Protein AF-A0A1V2M0N7-F1 (afdb_monomer)

Foldseek 3Di:
DCLQVVLVVLLCPLVVPQLVVQVVPDDLVCSQQVSQQVQLVVVPDDPVSSVVSSVLSSVLSVCCVVVVDSVVSSVVSSVVSVVVVVVVVVD

Radius of gyration: 12.95 Å; Cα contacts (8 Å, |Δi|>4): 93; chains: 1; bounding box: 36×26×34 Å

Nearest PDB structures (foldseek):
  3lcn-assembly2_B  TM=4.765E-01  e=5.199E+00  Saccharomyces cerevisiae
  5wue-assembly1_A  TM=4.372E-01  e=6.515E+00  Sulfolobus acidocaldarius

Secondary structure (DSSP, 8-state):
-HHHHHHHHHHIIIIIIIHHHHHTTS-HHHHHHHHHHHHHHTS-S-HHHHHHHHHHHHHHHHHHHHH--HHHHHHHHHHHHHHHHHHHHH-

Sequence (91 aa):
MSAIIGPIVEELFFRGLIYKSFEQKFSPTVTIISSALLFGIMHISPFSTVFVGCISGIIKGYMLYKSKSIYVTIWMHIIGNGILMSISILS

Structure (mmCIF, N/CA/C/O backbone):
data_AF-A0A1V2M0N7-F1
#
_entry.id   AF-A0A1V2M0N7-F1
#
loop_
_atom_site.group_PDB
_atom_site.id
_atom_site.type_symbol
_atom_site.label_atom_id
_atom_site.label_alt_id
_atom_site.label_comp_id
_atom_site.label_asym_id
_atom_site.label_entity_id
_atom_site.label_seq_id
_atom_site.pdbx_PDB_ins_code
_atom_site.Cartn_x
_atom_site.Cartn_y
_atom_site.Cartn_z
_atom_site.occupancy
_atom_site.B_iso_or_equiv
_atom_site.auth_seq_id
_atom_site.auth_comp_id
_atom_site.auth_asym_id
_atom_site.auth_atom_id
_atom_site.pdbx_PDB_model_num
ATOM 1 N N . MET A 1 1 ? 2.735 0.751 -20.104 1.00 48.81 1 MET A N 1
ATOM 2 C CA . MET A 1 1 ? 1.461 0.531 -19.374 1.00 48.81 1 MET A CA 1
ATOM 3 C C . MET A 1 1 ? 1.659 0.052 -17.937 1.00 48.81 1 MET A C 1
ATOM 5 O O . MET A 1 1 ? 0.979 0.570 -17.057 1.00 48.81 1 MET A O 1
ATOM 9 N N . SER A 1 2 ? 2.565 -0.904 -17.686 1.00 66.38 2 SER A N 1
ATOM 10 C CA . SER A 1 2 ? 2.756 -1.549 -16.374 1.00 66.38 2 SER A CA 1
ATOM 11 C C . SER A 1 2 ? 3.151 -0.596 -15.240 1.00 66.38 2 SER A C 1
ATOM 13 O O . SER A 1 2 ? 2.621 -0.740 -14.150 1.00 66.38 2 SER A O 1
ATOM 15 N N . ALA A 1 3 ? 3.993 0.415 -15.486 1.00 76.88 3 ALA A N 1
ATOM 16 C CA . ALA A 1 3 ? 4.479 1.329 -14.440 1.00 76.88 3 ALA A CA 1
ATOM 17 C C . ALA A 1 3 ? 3.449 2.362 -13.933 1.00 76.88 3 ALA A C 1
ATOM 19 O O . ALA A 1 3 ? 3.709 3.040 -12.945 1.00 76.88 3 ALA A O 1
ATOM 20 N N . ILE A 1 4 ? 2.293 2.493 -14.596 1.00 86.81 4 ILE A N 1
ATOM 21 C CA . ILE A 1 4 ? 1.223 3.423 -14.194 1.00 86.81 4 ILE A CA 1
ATOM 22 C C . ILE A 1 4 ? -0.047 2.644 -13.860 1.00 86.81 4 ILE A C 1
ATOM 24 O O . ILE A 1 4 ? -0.542 2.716 -12.740 1.00 86.81 4 ILE A O 1
ATOM 28 N N . ILE A 1 5 ? -0.557 1.858 -14.814 1.00 93.00 5 ILE A N 1
ATOM 29 C CA . ILE A 1 5 ? -1.828 1.140 -14.643 1.00 93.00 5 ILE A CA 1
ATOM 30 C C . ILE A 1 5 ? -1.694 0.033 -13.594 1.00 93.00 5 ILE A C 1
ATOM 32 O O . ILE A 1 5 ? -2.596 -0.119 -12.776 1.00 93.00 5 ILE A O 1
ATOM 36 N N . GLY A 1 6 ? -0.568 -0.691 -13.575 1.00 93.25 6 GLY A N 1
ATOM 37 C CA . GLY A 1 6 ? -0.299 -1.733 -12.576 1.00 93.25 6 GLY A CA 1
ATOM 38 C C . GLY A 1 6 ? -0.408 -1.192 -11.146 1.00 93.25 6 GLY A C 1
ATOM 39 O O . GLY A 1 6 ? -1.307 -1.613 -10.419 1.00 93.25 6 GLY A O 1
ATOM 40 N N . PRO A 1 7 ? 0.389 -0.170 -10.776 1.00 94.81 7 PRO A N 1
ATOM 41 C CA . PRO A 1 7 ? 0.294 0.492 -9.480 1.00 94.81 7 PRO A CA 1
ATOM 42 C C . PRO A 1 7 ? -1.104 0.974 -9.099 1.00 94.81 7 PRO A C 1
ATOM 44 O O . PRO A 1 7 ? -1.489 0.834 -7.941 1.00 94.81 7 PRO A O 1
ATOM 47 N N . ILE A 1 8 ? -1.874 1.520 -10.047 1.00 97.31 8 ILE A N 1
ATOM 48 C CA . ILE A 1 8 ? -3.250 1.963 -9.785 1.00 97.31 8 ILE A CA 1
ATOM 49 C C . ILE A 1 8 ? -4.130 0.771 -9.407 1.00 97.31 8 ILE A C 1
ATOM 51 O O . ILE A 1 8 ? -4.797 0.811 -8.376 1.00 97.31 8 ILE A O 1
ATOM 55 N N . VAL A 1 9 ? -4.126 -0.292 -10.217 1.00 97.00 9 VAL A N 1
ATOM 56 C CA . VAL A 1 9 ? -4.944 -1.492 -9.973 1.00 97.00 9 VAL A CA 1
ATOM 57 C C . VAL A 1 9 ? -4.559 -2.148 -8.651 1.00 97.00 9 VAL A C 1
ATOM 59 O O . VAL A 1 9 ? -5.429 -2.492 -7.852 1.00 97.00 9 VAL A O 1
ATOM 62 N N . GLU A 1 10 ? -3.261 -2.266 -8.385 1.00 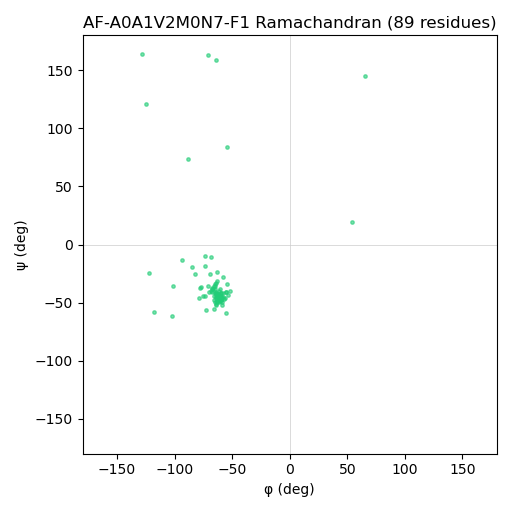96.88 10 GLU A N 1
ATOM 63 C CA . GLU A 1 10 ? -2.759 -2.821 -7.135 1.00 96.88 10 GLU A CA 1
ATOM 64 C C . GLU A 1 10 ? -3.207 -1.993 -5.924 1.00 96.88 10 GLU A C 1
ATOM 66 O O . GLU A 1 10 ? -3.720 -2.544 -4.952 1.00 96.88 10 GLU A O 1
ATOM 71 N N . GLU A 1 11 ? -3.086 -0.666 -5.960 1.00 98.00 11 GLU A N 1
ATOM 72 C CA . GLU A 1 11 ? -3.536 0.164 -4.840 1.00 98.00 11 GLU A CA 1
ATOM 73 C C . GLU A 1 11 ? -5.060 0.138 -4.668 1.00 98.00 11 GLU A C 1
ATOM 75 O O . GLU A 1 11 ? -5.541 0.035 -3.539 1.00 98.00 11 GLU A O 1
ATOM 80 N N . LEU A 1 12 ? -5.842 0.133 -5.749 1.00 98.38 12 LEU A N 1
ATOM 81 C CA . LEU A 1 12 ? -7.295 -0.031 -5.656 1.00 98.38 12 LEU A CA 1
ATOM 82 C C . LEU A 1 12 ? -7.673 -1.361 -4.989 1.00 98.38 12 LEU A C 1
ATOM 84 O O . LEU A 1 12 ? -8.548 -1.388 -4.124 1.00 98.38 12 LEU A O 1
ATOM 88 N N . PHE A 1 13 ? -6.981 -2.450 -5.320 1.00 98.31 13 PHE A N 1
ATOM 89 C CA . PHE A 1 13 ? -7.252 -3.757 -4.730 1.00 98.31 13 PHE A CA 1
ATOM 90 C C . PHE A 1 13 ? -6.773 -3.852 -3.273 1.00 98.31 13 PHE A C 1
ATOM 92 O O . PHE A 1 13 ? -7.556 -4.115 -2.359 1.00 98.31 13 PHE A O 1
ATOM 99 N N . PHE A 1 14 ? -5.494 -3.589 -3.012 1.00 98.31 14 PHE A N 1
ATOM 100 C CA . PHE A 1 14 ? -4.920 -3.794 -1.683 1.00 98.31 14 PHE A CA 1
ATOM 101 C C . PHE A 1 14 ? -5.305 -2.694 -0.691 1.00 98.31 14 PHE A C 1
ATOM 103 O O . PHE A 1 14 ? -5.500 -2.984 0.487 1.00 98.31 14 PHE A O 1
ATOM 110 N N . ARG A 1 15 ? -5.410 -1.432 -1.128 1.00 98.19 15 ARG A N 1
ATOM 111 C CA . ARG A 1 15 ? -5.670 -0.270 -0.251 1.00 98.19 15 ARG A CA 1
ATOM 112 C C . ARG A 1 15 ? -7.119 0.180 -0.316 1.00 98.19 15 ARG A C 1
ATOM 114 O O . ARG A 1 15 ? -7.672 0.563 0.711 1.00 98.19 15 ARG A O 1
ATOM 121 N N . GLY A 1 16 ? -7.745 0.085 -1.485 1.00 97.69 16 GLY A N 1
ATOM 122 C CA . GLY A 1 16 ? -9.164 0.388 -1.655 1.00 97.69 16 GLY A CA 1
ATOM 123 C C . GLY A 1 16 ? -10.081 -0.703 -1.106 1.00 97.69 16 GLY A C 1
ATOM 124 O O . GLY A 1 16 ? -11.037 -0.379 -0.409 1.00 97.69 16 GLY A O 1
ATOM 125 N N . LEU A 1 17 ? -9.781 -1.980 -1.365 1.00 98.25 17 LEU A N 1
ATOM 126 C CA . LEU A 1 17 ? -10.650 -3.096 -0.979 1.00 98.25 17 LEU A CA 1
ATOM 127 C C . LEU A 1 17 ? -10.154 -3.836 0.271 1.00 98.25 17 LEU A C 1
ATOM 129 O O . LEU A 1 17 ? -10.850 -3.843 1.288 1.00 98.25 17 LEU A O 1
ATOM 133 N N . ILE A 1 18 ? -8.955 -4.427 0.239 1.00 98.25 18 ILE A N 1
ATOM 134 C CA . ILE A 1 18 ? -8.460 -5.273 1.344 1.00 98.25 18 ILE A CA 1
ATOM 135 C C .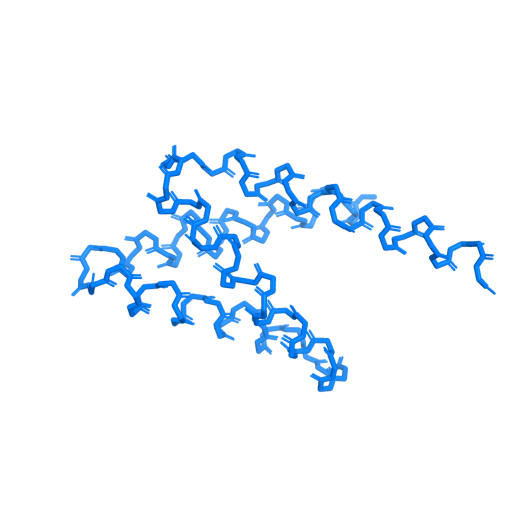 ILE A 1 18 ? -8.241 -4.451 2.619 1.00 98.25 18 ILE A C 1
ATOM 137 O O . ILE A 1 18 ? -8.834 -4.753 3.654 1.00 98.25 18 ILE A O 1
ATOM 141 N N . TYR A 1 19 ? -7.434 -3.386 2.549 1.00 98.50 19 TYR A N 1
ATOM 142 C CA . TYR A 1 19 ? -7.142 -2.529 3.701 1.00 98.50 19 TYR A CA 1
ATOM 143 C C . TYR A 1 19 ? -8.427 -1.970 4.314 1.00 98.50 19 TYR A C 1
ATOM 145 O O . TYR A 1 19 ? -8.597 -2.035 5.526 1.00 98.50 19 TYR A O 1
ATOM 153 N N . LYS A 1 20 ? -9.361 -1.456 3.500 1.00 98.06 20 LYS A N 1
ATOM 154 C CA . LYS A 1 20 ? -10.630 -0.906 4.002 1.00 98.06 20 LYS A CA 1
ATOM 155 C C . LYS A 1 20 ? -11.524 -1.958 4.644 1.00 98.06 20 LYS A C 1
ATOM 157 O O . LYS A 1 20 ? -12.154 -1.667 5.655 1.00 98.06 20 LYS A O 1
ATOM 162 N N . SER A 1 21 ? -11.530 -3.180 4.119 1.00 98.19 21 SER A N 1
ATOM 163 C CA . SER A 1 21 ? -12.251 -4.300 4.737 1.00 98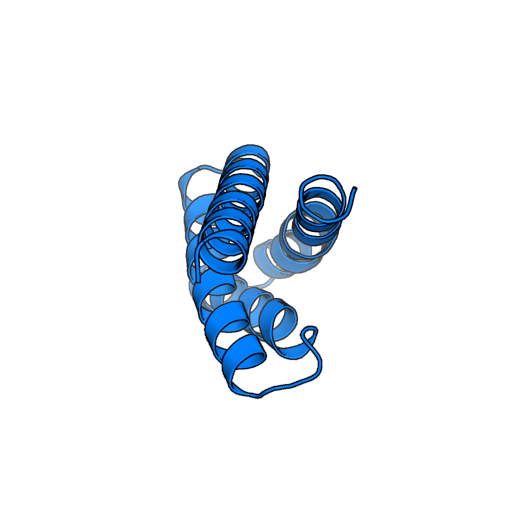.19 21 SER A CA 1
ATOM 164 C C . SER A 1 21 ? -11.669 -4.673 6.105 1.00 98.19 21 SER A C 1
ATOM 166 O O . SER A 1 21 ? -12.407 -5.038 7.018 1.00 98.19 21 SER A O 1
ATOM 168 N N . PHE A 1 22 ? -10.347 -4.576 6.262 1.00 98.38 22 PHE A N 1
ATOM 169 C CA . PHE A 1 22 ? -9.655 -4.840 7.524 1.00 98.38 22 PHE A CA 1
ATOM 170 C C . PHE A 1 22 ? -9.777 -3.679 8.518 1.00 98.38 22 PHE A C 1
ATOM 172 O O . PHE A 1 22 ? -9.993 -3.932 9.700 1.00 98.38 22 PHE A O 1
ATOM 179 N N . GLU A 1 23 ? -9.744 -2.427 8.048 1.00 98.00 23 GLU A N 1
ATOM 180 C CA . GLU A 1 23 ? -9.899 -1.214 8.871 1.00 98.00 23 GLU A CA 1
ATOM 181 C C . GLU A 1 23 ? -11.238 -1.202 9.628 1.00 98.00 23 GLU A C 1
ATOM 183 O O . GLU A 1 23 ? -11.324 -0.654 10.721 1.00 98.00 23 GLU A O 1
ATOM 188 N N . GLN A 1 24 ? -12.274 -1.854 9.087 1.00 97.75 24 GLN A N 1
ATOM 189 C CA . GLN A 1 24 ? -13.581 -1.996 9.742 1.00 97.75 24 GLN A CA 1
ATOM 190 C C . GLN A 1 24 ? -13.590 -2.992 10.912 1.00 97.75 24 GLN A C 1
ATOM 192 O O . GLN A 1 24 ? -14.530 -2.986 11.704 1.00 97.75 24 GLN A O 1
ATOM 197 N N . LYS A 1 25 ? -12.596 -3.885 11.003 1.00 97.94 25 LYS A N 1
ATOM 198 C CA . LYS A 1 25 ? -12.603 -5.037 11.924 1.00 97.94 25 LYS A CA 1
ATOM 199 C C . LYS A 1 25 ? -11.418 -5.067 12.883 1.00 97.94 25 LYS A C 1
ATOM 201 O O . LYS A 1 25 ? -11.507 -5.695 13.933 1.00 97.94 25 LYS A O 1
ATOM 206 N N . PHE A 1 26 ? -10.305 -4.435 12.522 1.00 98.19 26 PHE A N 1
ATOM 207 C CA . PHE A 1 26 ? -9.033 -4.579 13.221 1.00 98.19 26 PHE A CA 1
ATOM 208 C C . PHE A 1 26 ? -8.416 -3.230 13.589 1.00 98.19 26 PHE A C 1
ATOM 210 O O . PHE A 1 26 ? -8.763 -2.184 13.045 1.00 98.19 26 PHE A O 1
ATOM 217 N N . SER A 1 27 ? -7.443 -3.257 14.505 1.00 98.31 27 SER A N 1
ATOM 218 C CA . SER A 1 27 ? -6.670 -2.063 14.851 1.00 98.31 27 SER A CA 1
ATOM 219 C C . SER A 1 27 ? -5.849 -1.558 13.650 1.00 98.31 27 SER A C 1
ATOM 221 O O . SER A 1 27 ? -5.538 -2.338 12.737 1.00 98.31 27 SER A O 1
ATOM 223 N N . PRO A 1 28 ? -5.438 -0.274 13.638 1.00 98.00 28 PRO A N 1
ATOM 224 C CA . PRO A 1 28 ? -4.622 0.279 12.558 1.00 98.00 28 PRO A CA 1
ATOM 225 C C . PRO A 1 28 ? -3.353 -0.533 12.289 1.00 98.00 28 PRO A C 1
ATOM 227 O O . PRO A 1 28 ? -3.047 -0.842 11.141 1.00 98.00 28 PRO A O 1
ATOM 230 N N . THR A 1 29 ? -2.653 -0.953 13.344 1.00 98.38 29 THR A N 1
ATOM 231 C CA . THR A 1 29 ? -1.429 -1.755 13.232 1.00 98.38 29 THR A CA 1
ATOM 232 C C . THR A 1 29 ? -1.689 -3.093 12.546 1.00 98.38 29 THR A C 1
ATOM 234 O O . THR A 1 29 ? -0.979 -3.447 11.606 1.00 98.38 29 THR A O 1
ATOM 237 N N . VAL A 1 30 ? -2.733 -3.819 12.961 1.00 98.44 30 VAL A N 1
ATOM 238 C CA . VAL A 1 30 ? -3.086 -5.115 12.360 1.00 98.44 30 VAL A CA 1
ATOM 239 C C . VAL A 1 30 ? -3.504 -4.934 10.902 1.00 98.44 30 VAL A C 1
ATOM 241 O O . VAL A 1 30 ? -3.064 -5.697 10.045 1.00 98.44 30 VAL A O 1
ATOM 244 N N . THR A 1 31 ? -4.282 -3.896 10.595 1.00 98.56 31 THR A N 1
ATOM 245 C CA . THR A 1 31 ? -4.716 -3.557 9.230 1.00 98.56 31 THR A CA 1
ATOM 246 C C . THR A 1 31 ? -3.526 -3.265 8.307 1.00 98.56 31 THR A C 1
ATOM 248 O O . THR A 1 31 ? -3.444 -3.801 7.198 1.00 98.56 31 THR A O 1
ATOM 251 N N . ILE A 1 32 ? -2.568 -2.453 8.768 1.00 98.69 32 ILE A N 1
ATOM 252 C CA . ILE A 1 32 ? -1.362 -2.102 8.006 1.00 98.69 32 ILE A CA 1
ATOM 253 C C . ILE A 1 32 ? -0.512 -3.347 7.752 1.00 98.69 32 ILE A C 1
ATOM 255 O O . ILE A 1 32 ? -0.168 -3.619 6.606 1.00 98.69 32 ILE A O 1
ATOM 259 N N . ILE A 1 33 ? -0.202 -4.120 8.797 1.00 98.62 33 ILE A N 1
ATOM 260 C CA . ILE A 1 33 ? 0.687 -5.282 8.679 1.00 98.62 33 ILE A CA 1
ATOM 261 C C . ILE A 1 33 ? 0.056 -6.359 7.792 1.00 98.62 33 ILE A C 1
ATOM 263 O O . ILE A 1 33 ? 0.695 -6.831 6.857 1.00 98.62 33 ILE A O 1
ATOM 267 N N . SER A 1 34 ? -1.203 -6.725 8.036 1.00 98.25 34 SER A N 1
ATOM 268 C CA . SER A 1 34 ? -1.869 -7.794 7.278 1.00 98.25 34 SER A CA 1
ATOM 269 C C . SER A 1 34 ? -2.030 -7.453 5.794 1.00 98.25 34 SER A C 1
ATOM 271 O O . SER A 1 34 ? -1.688 -8.270 4.941 1.00 98.25 34 SER A O 1
ATOM 273 N N . SER A 1 35 ? -2.471 -6.235 5.457 1.00 98.12 35 SER A N 1
ATOM 274 C CA . SER A 1 35 ? -2.572 -5.804 4.054 1.00 98.12 35 SER A CA 1
ATOM 275 C C . SER A 1 35 ? -1.203 -5.706 3.365 1.00 98.12 35 SER A C 1
ATOM 277 O O . SER A 1 35 ? -1.091 -6.009 2.177 1.00 98.12 35 SER A O 1
ATOM 279 N N . ALA A 1 36 ? -0.148 -5.329 4.096 1.00 98.00 36 ALA A N 1
ATOM 280 C CA . ALA A 1 36 ? 1.212 -5.273 3.572 1.00 98.00 36 ALA A CA 1
ATOM 281 C C . ALA A 1 36 ? 1.805 -6.659 3.293 1.00 98.00 36 ALA A C 1
ATOM 283 O O . ALA A 1 36 ? 2.438 -6.845 2.255 1.00 98.00 36 ALA A O 1
ATOM 284 N N . LEU A 1 37 ? 1.566 -7.631 4.177 1.00 97.88 37 LEU A N 1
ATOM 285 C CA . LEU A 1 37 ? 1.990 -9.017 3.970 1.00 97.88 37 LEU A CA 1
ATOM 286 C C . LEU A 1 37 ? 1.308 -9.625 2.742 1.00 97.88 37 LEU A C 1
ATOM 288 O O . LEU A 1 37 ? 1.982 -10.219 1.905 1.00 97.88 37 LEU A O 1
ATOM 292 N N . LEU A 1 38 ? -0.005 -9.419 2.591 1.00 97.81 38 LEU A N 1
ATOM 293 C CA . LEU A 1 38 ? -0.740 -9.865 1.403 1.00 97.81 38 LEU A CA 1
ATOM 294 C C . LEU A 1 38 ? -0.189 -9.224 0.124 1.00 97.81 38 LEU A C 1
ATOM 296 O O . LEU A 1 38 ? -0.023 -9.911 -0.880 1.00 97.81 38 LEU A O 1
ATOM 300 N N . PHE A 1 39 ? 0.139 -7.929 0.168 1.00 97.38 39 PHE A N 1
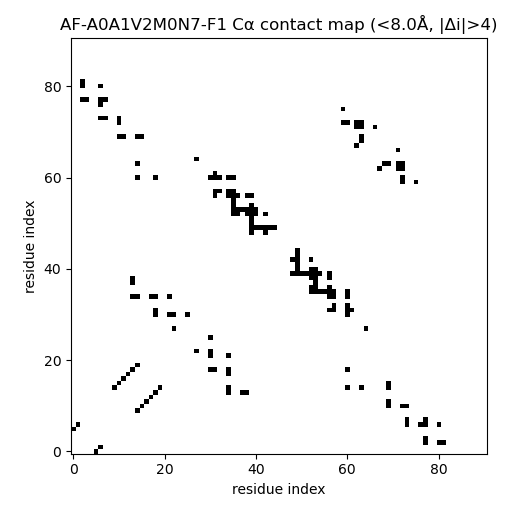ATOM 301 C CA . PHE A 1 39 ? 0.759 -7.235 -0.960 1.00 97.38 39 PHE A CA 1
ATOM 302 C C . PHE A 1 39 ? 2.109 -7.862 -1.341 1.00 97.38 39 PHE A C 1
ATOM 304 O O . PHE A 1 39 ? 2.334 -8.166 -2.509 1.00 97.38 39 PHE A O 1
ATOM 311 N N . GLY A 1 40 ? 2.999 -8.094 -0.373 1.00 96.00 40 GLY A N 1
ATOM 312 C CA . GLY A 1 40 ? 4.316 -8.675 -0.641 1.00 96.00 40 GLY A CA 1
ATOM 313 C C . GLY A 1 40 ? 4.255 -10.119 -1.141 1.00 96.00 40 GLY A C 1
ATOM 314 O O . GLY A 1 40 ? 4.907 -10.444 -2.126 1.00 96.00 40 GLY A O 1
ATOM 315 N N . ILE A 1 41 ? 3.436 -10.978 -0.525 1.00 95.56 41 ILE A N 1
ATOM 316 C CA . ILE A 1 41 ? 3.324 -12.404 -0.897 1.00 95.56 41 ILE A CA 1
ATOM 317 C C . ILE A 1 41 ? 2.806 -12.585 -2.331 1.00 95.56 41 ILE A C 1
ATOM 319 O O . ILE A 1 41 ? 3.205 -13.525 -3.014 1.00 95.56 41 ILE A O 1
ATOM 323 N N . MET A 1 42 ? 1.964 -11.667 -2.814 1.00 93.81 42 MET A N 1
ATOM 324 C CA . MET A 1 42 ? 1.458 -11.689 -4.191 1.00 93.81 42 MET A CA 1
ATOM 325 C C . MET A 1 42 ? 2.535 -11.408 -5.251 1.00 93.81 42 MET A C 1
ATOM 327 O O . MET A 1 42 ? 2.299 -11.646 -6.433 1.00 93.81 42 MET A O 1
ATOM 331 N N . HIS A 1 43 ? 3.729 -10.960 -4.853 1.00 88.25 43 HIS A N 1
ATOM 332 C CA . HIS A 1 43 ? 4.882 -10.827 -5.741 1.00 88.25 43 HIS A CA 1
ATOM 333 C C . HIS A 1 43 ? 5.665 -12.144 -5.773 1.00 88.25 43 HIS A C 1
ATOM 335 O O . HIS A 1 43 ? 6.726 -12.267 -5.165 1.00 88.25 43 HIS A O 1
ATOM 341 N N . ILE A 1 44 ? 5.080 -13.134 -6.455 1.00 81.38 44 ILE A N 1
ATOM 342 C CA . ILE A 1 44 ? 5.472 -14.551 -6.521 1.00 81.38 44 ILE A CA 1
ATOM 343 C C . ILE A 1 44 ? 6.944 -14.710 -6.966 1.00 81.38 44 ILE A C 1
ATOM 345 O O . ILE A 1 44 ? 7.212 -14.973 -8.130 1.00 81.38 44 ILE A O 1
ATOM 349 N N . SER A 1 45 ? 7.890 -14.605 -6.024 1.00 80.38 45 SER A N 1
ATOM 350 C CA . SER A 1 45 ? 9.337 -14.837 -6.195 1.00 80.38 45 SER A CA 1
ATOM 351 C C . SER A 1 45 ? 10.077 -13.844 -7.124 1.00 80.38 45 SER A C 1
ATOM 353 O O . SER A 1 45 ? 9.524 -13.397 -8.128 1.00 80.38 45 SER A O 1
ATOM 355 N N . PRO A 1 46 ? 11.353 -13.490 -6.845 1.00 88.00 46 PRO A N 1
ATOM 356 C CA . PRO A 1 46 ? 12.235 -13.940 -5.754 1.00 88.00 46 PRO A CA 1
ATOM 357 C C . PRO A 1 46 ? 11.849 -13.417 -4.361 1.00 88.00 46 PRO A C 1
ATOM 359 O O . PRO A 1 46 ? 11.105 -12.448 -4.222 1.00 88.00 46 PRO A O 1
ATOM 362 N N . PHE A 1 47 ? 12.379 -14.054 -3.306 1.00 90.88 47 PHE A N 1
ATOM 363 C CA . PHE A 1 47 ? 12.135 -13.666 -1.904 1.00 90.88 47 PHE A CA 1
ATOM 364 C C . PHE A 1 47 ? 12.459 -12.189 -1.632 1.00 90.88 47 PHE A C 1
ATOM 366 O O . PHE A 1 47 ? 11.763 -11.535 -0.858 1.00 90.88 47 PHE A O 1
ATOM 373 N N . SER A 1 48 ? 13.474 -11.641 -2.304 1.00 92.00 48 SER A N 1
ATOM 374 C CA . SER A 1 48 ? 13.812 -10.217 -2.237 1.00 92.00 48 SER A CA 1
ATOM 375 C C . SER A 1 48 ? 12.647 -9.321 -2.668 1.00 92.00 48 SER A C 1
ATOM 377 O O . SER A 1 48 ? 12.366 -8.335 -1.990 1.00 92.00 48 SER A O 1
ATOM 379 N N . THR A 1 49 ? 11.919 -9.681 -3.728 1.00 91.06 49 THR A N 1
ATOM 380 C CA . THR A 1 49 ? 10.742 -8.934 -4.199 1.00 91.06 49 THR A CA 1
ATOM 381 C C . THR A 1 49 ? 9.595 -9.017 -3.198 1.00 91.06 49 THR A C 1
ATOM 383 O O . THR A 1 49 ? 8.970 -8.000 -2.909 1.00 91.06 49 THR A O 1
ATOM 386 N N . VAL A 1 50 ? 9.363 -10.191 -2.600 1.00 94.94 50 VAL A N 1
ATOM 387 C CA . VAL A 1 50 ? 8.365 -10.360 -1.528 1.00 94.94 50 VAL A CA 1
ATOM 388 C C . VAL A 1 50 ? 8.705 -9.466 -0.337 1.00 94.94 50 VAL A C 1
ATOM 390 O O . VAL A 1 50 ? 7.850 -8.729 0.153 1.00 94.94 50 VAL A O 1
ATOM 393 N N . PHE A 1 51 ? 9.964 -9.487 0.106 1.00 95.00 51 PHE A N 1
ATOM 394 C CA . PHE A 1 51 ? 10.432 -8.693 1.238 1.00 95.00 51 PHE A CA 1
ATOM 395 C C . PHE A 1 51 ? 10.285 -7.187 0.978 1.00 95.00 51 PHE A C 1
ATOM 397 O O . PHE A 1 51 ? 9.677 -6.478 1.782 1.00 95.00 51 PHE A O 1
ATOM 404 N N . VAL A 1 52 ? 10.760 -6.700 -0.172 1.00 94.19 52 VAL A N 1
ATOM 405 C CA . VAL A 1 52 ? 10.611 -5.292 -0.578 1.00 94.19 52 VAL A CA 1
ATOM 406 C C . VAL A 1 52 ? 9.135 -4.913 -0.722 1.00 94.19 52 VAL A C 1
ATOM 408 O O . VAL A 1 52 ? 8.732 -3.839 -0.273 1.00 94.19 52 VAL A O 1
ATOM 411 N N . GLY A 1 53 ? 8.311 -5.806 -1.274 1.00 95.50 53 GLY A N 1
ATOM 412 C CA . GLY A 1 53 ? 6.865 -5.639 -1.384 1.00 95.50 53 GLY A CA 1
ATOM 413 C C . GLY A 1 53 ? 6.195 -5.470 -0.020 1.00 95.50 53 GLY A C 1
ATOM 414 O O . GLY A 1 53 ? 5.415 -4.535 0.158 1.00 95.50 53 GLY A O 1
ATOM 415 N N . CYS A 1 54 ? 6.545 -6.291 0.973 1.00 97.25 54 CYS A N 1
ATOM 416 C CA . CYS A 1 54 ? 6.052 -6.153 2.346 1.00 97.25 54 CYS A CA 1
ATOM 417 C C . CYS A 1 54 ? 6.422 -4.791 2.950 1.00 97.25 54 CYS A C 1
ATOM 419 O O . CYS A 1 54 ? 5.554 -4.099 3.481 1.00 97.25 54 CYS A O 1
ATOM 421 N N . ILE A 1 55 ? 7.684 -4.366 2.832 1.00 97.44 55 ILE A N 1
ATOM 422 C CA . ILE A 1 55 ? 8.142 -3.073 3.368 1.00 97.44 55 ILE A CA 1
ATOM 423 C C . ILE A 1 55 ? 7.430 -1.903 2.679 1.00 97.44 55 ILE A C 1
ATOM 425 O O . ILE A 1 55 ? 6.857 -1.041 3.350 1.00 97.44 55 ILE A O 1
ATOM 429 N N . SER A 1 56 ? 7.387 -1.905 1.345 1.00 96.75 56 SER A N 1
ATOM 430 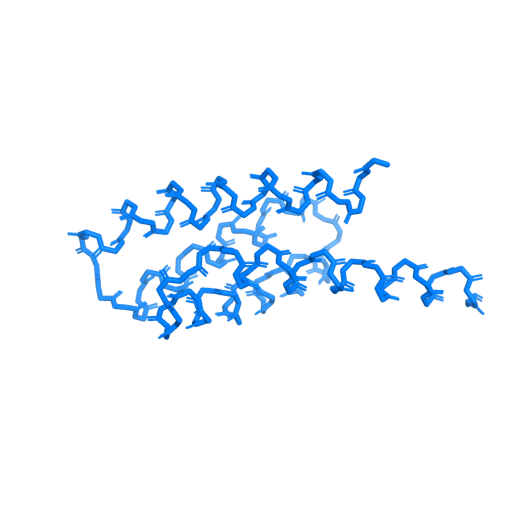C CA . SER A 1 56 ? 6.622 -0.933 0.554 1.00 96.75 56 SER A CA 1
ATOM 431 C C . SER A 1 56 ? 5.150 -0.922 0.972 1.00 96.75 56 SER A C 1
ATOM 433 O O . SER A 1 56 ? 4.531 0.132 1.134 1.00 96.75 56 SER A O 1
ATOM 435 N N . GLY A 1 57 ? 4.592 -2.103 1.230 1.00 97.81 57 GLY A N 1
ATOM 436 C CA . GLY A 1 57 ? 3.219 -2.266 1.658 1.00 97.81 57 GLY A CA 1
ATOM 437 C C . GLY A 1 57 ? 2.920 -1.660 3.030 1.00 97.81 57 GLY A C 1
ATOM 438 O O . GLY A 1 57 ? 1.851 -1.063 3.189 1.00 97.81 57 GLY A O 1
ATOM 439 N N . ILE A 1 58 ? 3.852 -1.764 3.984 1.00 98.62 58 ILE A N 1
ATOM 440 C CA . ILE A 1 58 ? 3.752 -1.143 5.314 1.00 98.62 58 ILE A CA 1
ATOM 441 C C . ILE A 1 58 ? 3.772 0.377 5.173 1.00 98.62 58 ILE A C 1
ATOM 443 O O . ILE A 1 58 ? 2.904 1.055 5.7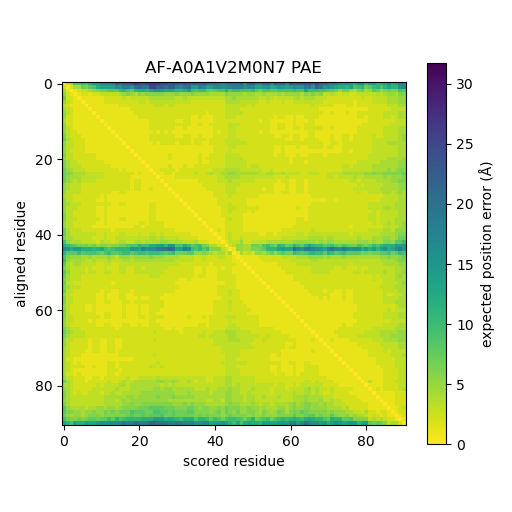23 1.00 98.62 58 ILE A O 1
ATOM 447 N N . ILE A 1 59 ? 4.719 0.913 4.395 1.00 98.44 59 ILE A N 1
ATOM 448 C CA . ILE A 1 59 ? 4.855 2.358 4.165 1.00 98.44 59 ILE A CA 1
ATOM 449 C C . ILE A 1 59 ? 3.567 2.917 3.550 1.00 98.44 59 ILE A C 1
ATOM 451 O O . ILE A 1 59 ? 2.999 3.879 4.068 1.00 98.44 59 ILE A O 1
ATOM 455 N N . LYS A 1 60 ? 3.057 2.285 2.486 1.00 98.44 60 LYS A N 1
ATOM 456 C CA . LYS A 1 60 ? 1.809 2.699 1.829 1.00 98.44 60 LYS A CA 1
ATOM 457 C C . LYS A 1 60 ? 0.601 2.564 2.758 1.00 98.44 60 LYS A C 1
ATOM 459 O O . LYS A 1 60 ? -0.217 3.476 2.825 1.00 98.44 60 LYS A O 1
ATOM 464 N N . GLY A 1 61 ? 0.507 1.476 3.527 1.00 98.38 61 GLY A N 1
ATOM 465 C CA . GLY A 1 61 ? -0.550 1.291 4.527 1.00 98.38 61 GLY A CA 1
ATOM 466 C C . GLY A 1 61 ? -0.547 2.390 5.594 1.00 98.38 61 GLY A C 1
ATOM 467 O O . GLY A 1 61 ? -1.590 2.971 5.885 1.00 98.38 61 GLY A O 1
ATOM 468 N N . TYR A 1 62 ? 0.626 2.743 6.122 1.00 98.69 62 TYR A N 1
ATOM 469 C CA . TYR A 1 62 ? 0.773 3.842 7.077 1.00 98.69 62 TYR A CA 1
ATOM 470 C C . TYR A 1 62 ? 0.407 5.202 6.463 1.00 98.69 62 TYR A C 1
ATOM 472 O O . TYR A 1 62 ? -0.278 6.009 7.096 1.00 98.69 62 TYR A O 1
ATOM 480 N N . MET A 1 63 ? 0.806 5.459 5.215 1.00 98.50 63 MET A N 1
ATOM 481 C CA . MET A 1 63 ? 0.446 6.704 4.533 1.00 98.50 63 MET A CA 1
ATOM 482 C C . MET A 1 63 ? -1.049 6.798 4.262 1.00 98.50 63 MET A C 1
ATOM 484 O O . MET A 1 63 ? -1.617 7.870 4.458 1.00 98.50 63 MET A O 1
ATOM 488 N N . LEU A 1 64 ? -1.720 5.701 3.905 1.00 98.56 64 LEU A N 1
ATOM 489 C CA . LEU A 1 64 ? -3.180 5.679 3.817 1.00 98.56 64 LEU A CA 1
ATOM 490 C C . LEU A 1 64 ? -3.825 5.931 5.185 1.00 98.56 64 LEU A C 1
ATOM 492 O O . LEU A 1 64 ? -4.771 6.711 5.279 1.00 98.56 64 LEU A O 1
ATOM 496 N N . TYR A 1 65 ? -3.298 5.322 6.252 1.00 98.38 65 TYR A N 1
ATOM 497 C CA . TYR A 1 65 ? -3.789 5.546 7.610 1.00 98.38 65 TYR A CA 1
ATOM 498 C C . TYR A 1 65 ? -3.721 7.023 8.014 1.00 98.38 65 TYR A C 1
ATOM 500 O O . TYR A 1 65 ? -4.699 7.541 8.558 1.00 98.38 65 TYR A O 1
ATOM 508 N N . LYS A 1 66 ? -2.595 7.691 7.731 1.00 98.38 66 LYS A N 1
ATOM 509 C CA . LYS A 1 66 ? -2.340 9.087 8.111 1.00 98.38 66 LYS A CA 1
ATOM 510 C C . LYS A 1 66 ? -3.040 10.095 7.197 1.00 98.38 66 LYS A C 1
ATOM 512 O O . LYS A 1 66 ? -3.628 11.048 7.690 1.00 98.38 66 LYS A O 1
ATOM 517 N N . SER A 1 67 ? -2.966 9.900 5.881 1.00 97.81 67 SER A N 1
ATOM 518 C CA . SER A 1 67 ? -3.497 10.848 4.887 1.00 97.81 67 SER A CA 1
ATOM 519 C C . SER A 1 67 ? -4.981 10.656 4.585 1.00 97.81 67 SER A C 1
ATOM 521 O O . SER A 1 67 ? -5.603 11.552 4.023 1.00 97.81 67 SER A O 1
ATOM 523 N N . LYS A 1 68 ? -5.536 9.475 4.896 1.00 97.44 68 LYS A N 1
ATOM 524 C CA . LYS A 1 68 ? -6.893 9.047 4.518 1.00 97.44 68 LYS A CA 1
ATOM 525 C C . LYS A 1 68 ? -7.180 9.134 3.011 1.00 97.44 68 LYS A C 1
ATOM 527 O O . LYS A 1 68 ? -8.338 9.093 2.610 1.00 97.44 68 LYS A O 1
ATOM 532 N N . SER A 1 69 ? -6.141 9.189 2.174 1.00 97.69 69 SER A N 1
ATOM 533 C CA . SER A 1 69 ? -6.254 9.350 0.726 1.00 97.69 69 SER A CA 1
ATOM 534 C C . SER A 1 69 ? -5.533 8.229 -0.014 1.00 97.69 69 SER A C 1
ATOM 536 O O . SER A 1 69 ? -4.322 8.054 0.113 1.00 97.69 69 SER A O 1
ATOM 538 N N . ILE A 1 70 ? -6.279 7.491 -0.837 1.00 97.56 70 ILE A N 1
ATOM 539 C CA . ILE A 1 70 ? -5.716 6.451 -1.708 1.00 97.56 70 ILE A CA 1
ATOM 540 C C . ILE A 1 70 ? -4.869 7.044 -2.840 1.00 97.56 70 ILE A C 1
ATOM 542 O O . ILE A 1 70 ? -3.937 6.410 -3.323 1.00 97.56 70 ILE A O 1
ATOM 546 N N . TYR A 1 71 ? -5.128 8.294 -3.230 1.00 98.00 71 TYR A N 1
ATOM 547 C CA . TYR A 1 71 ? -4.340 8.966 -4.261 1.00 98.00 71 TYR A CA 1
ATOM 548 C C . TYR A 1 71 ? -2.888 9.162 -3.820 1.00 98.00 71 TYR A C 1
ATOM 550 O O . TYR A 1 71 ? -1.987 9.057 -4.646 1.00 98.00 71 TYR A O 1
ATOM 558 N N . VAL A 1 72 ? -2.642 9.374 -2.520 1.00 97.75 72 VAL A N 1
ATOM 559 C CA . VAL A 1 72 ? -1.279 9.464 -1.977 1.00 97.75 72 VAL A CA 1
ATOM 560 C C . VAL A 1 72 ? -0.529 8.154 -2.206 1.00 97.75 72 VAL A C 1
ATOM 562 O O . VAL A 1 72 ? 0.595 8.178 -2.699 1.00 97.75 72 VAL A O 1
ATOM 565 N N . THR A 1 73 ? -1.149 7.004 -1.923 1.00 97.75 73 THR A N 1
ATOM 566 C CA . THR A 1 73 ? -0.481 5.710 -2.115 1.00 97.75 73 THR A CA 1
ATOM 567 C C . THR A 1 73 ? -0.315 5.350 -3.588 1.00 97.75 73 THR A C 1
ATOM 569 O O . THR A 1 73 ? 0.733 4.821 -3.951 1.00 97.75 73 THR A O 1
ATOM 572 N N . ILE A 1 74 ? -1.278 5.707 -4.447 1.00 98.06 74 ILE A N 1
ATOM 573 C CA . ILE A 1 74 ? -1.170 5.555 -5.907 1.00 98.06 74 ILE A CA 1
ATOM 574 C C . ILE A 1 74 ? 0.034 6.334 -6.441 1.00 98.06 74 ILE A C 1
ATOM 576 O O . ILE A 1 74 ? 0.884 5.755 -7.116 1.00 98.06 74 ILE A O 1
ATOM 580 N N . TRP A 1 75 ? 0.153 7.622 -6.106 1.00 97.81 75 TRP A N 1
ATOM 581 C CA . TRP A 1 75 ? 1.273 8.440 -6.572 1.00 97.81 75 TRP A CA 1
ATOM 582 C C . TRP A 1 75 ? 2.610 7.938 -6.043 1.00 97.81 75 TRP A C 1
ATOM 584 O O . TRP A 1 75 ? 3.552 7.800 -6.819 1.00 97.81 75 TRP A O 1
ATOM 594 N N . MET A 1 76 ? 2.688 7.587 -4.756 1.00 97.06 76 MET A N 1
ATOM 595 C CA . MET A 1 76 ? 3.892 6.978 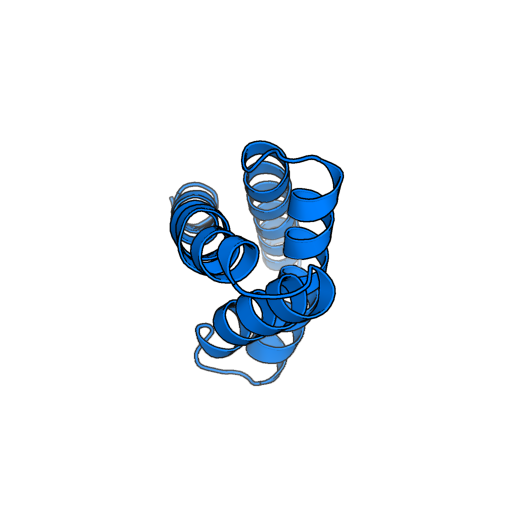-4.181 1.00 97.06 76 MET A CA 1
ATOM 596 C C . MET A 1 76 ? 4.313 5.716 -4.937 1.00 97.06 76 MET A C 1
ATOM 598 O O . MET A 1 76 ? 5.500 5.503 -5.170 1.00 97.06 76 MET A O 1
ATOM 602 N N . HIS A 1 77 ? 3.349 4.885 -5.329 1.00 96.44 77 HIS A N 1
ATOM 603 C CA . HIS A 1 77 ? 3.624 3.630 -6.008 1.00 96.44 77 HIS A CA 1
ATOM 604 C C . HIS A 1 77 ? 4.075 3.838 -7.460 1.00 96.44 77 HIS A C 1
ATOM 606 O O . HIS A 1 77 ? 5.071 3.251 -7.878 1.00 96.44 77 HIS A O 1
ATOM 612 N N . ILE A 1 78 ? 3.402 4.720 -8.206 1.00 96.62 78 ILE A N 1
ATOM 613 C CA . ILE A 1 78 ? 3.802 5.090 -9.572 1.00 96.62 78 ILE A CA 1
ATOM 614 C C . ILE A 1 78 ? 5.213 5.689 -9.570 1.00 96.62 78 ILE A C 1
ATOM 616 O O . ILE A 1 78 ? 6.053 5.283 -10.370 1.00 96.62 78 ILE A O 1
ATOM 620 N N . ILE A 1 79 ? 5.496 6.619 -8.650 1.00 95.00 79 ILE A N 1
ATOM 621 C CA . ILE A 1 79 ? 6.813 7.261 -8.538 1.00 95.00 79 ILE A CA 1
ATOM 622 C C . ILE A 1 79 ? 7.881 6.229 -8.169 1.00 95.00 79 ILE A C 1
ATOM 624 O O . ILE A 1 79 ? 8.927 6.185 -8.812 1.00 95.00 79 ILE A O 1
ATOM 628 N N . GLY A 1 80 ? 7.615 5.365 -7.184 1.00 92.69 80 GLY A N 1
ATOM 629 C CA . GLY A 1 80 ? 8.540 4.303 -6.783 1.00 92.69 80 GLY A CA 1
ATOM 630 C C . GLY A 1 80 ? 8.895 3.368 -7.941 1.00 92.69 80 GLY A C 1
ATOM 631 O O . GLY A 1 80 ? 10.075 3.132 -8.200 1.00 92.69 80 GLY A O 1
ATOM 632 N N . ASN A 1 81 ? 7.895 2.906 -8.696 1.00 91.50 81 ASN A N 1
ATOM 633 C CA . ASN A 1 81 ? 8.126 2.051 -9.861 1.00 91.50 81 ASN A CA 1
ATOM 634 C C . ASN A 1 81 ? 8.843 2.799 -10.993 1.00 91.50 81 ASN A C 1
ATOM 636 O O . ASN A 1 81 ? 9.710 2.222 -11.644 1.00 91.50 81 ASN A O 1
ATOM 640 N N . GLY A 1 82 ? 8.529 4.079 -11.209 1.00 90.44 82 GLY A N 1
ATOM 641 C CA . GLY A 1 82 ? 9.219 4.928 -12.181 1.00 90.44 82 GLY A CA 1
ATOM 642 C C . GLY A 1 82 ? 10.706 5.107 -11.863 1.00 90.44 82 GLY A C 1
ATOM 643 O O . GLY A 1 82 ? 11.541 4.973 -12.757 1.00 90.44 82 GLY A O 1
ATOM 644 N N . ILE A 1 83 ? 11.054 5.339 -10.593 1.00 90.44 83 ILE A N 1
ATOM 645 C CA . ILE A 1 83 ? 12.450 5.430 -10.138 1.00 90.44 83 ILE A CA 1
ATOM 646 C C . ILE A 1 83 ? 13.172 4.098 -10.356 1.00 90.44 83 ILE A C 1
ATOM 648 O O . ILE A 1 83 ? 14.246 4.085 -10.952 1.00 90.44 83 ILE A O 1
ATOM 652 N N . LEU A 1 84 ? 12.578 2.978 -9.931 1.00 88.88 84 LEU A N 1
ATOM 653 C CA . LEU A 1 84 ? 13.176 1.650 -10.110 1.00 88.88 84 LEU A CA 1
ATOM 654 C C . LEU A 1 84 ? 13.402 1.319 -11.587 1.00 88.88 84 LEU A C 1
ATOM 656 O O . LEU A 1 84 ? 14.481 0.860 -11.955 1.00 88.88 84 LEU A O 1
ATOM 660 N N . MET A 1 85 ? 12.417 1.607 -12.439 1.00 88.75 85 MET A N 1
ATOM 661 C CA . MET A 1 85 ? 12.543 1.434 -13.884 1.00 88.75 85 MET A CA 1
ATOM 662 C C . MET A 1 85 ? 13.667 2.309 -14.452 1.00 88.75 85 MET A C 1
ATOM 664 O O . MET A 1 85 ? 14.465 1.831 -15.252 1.00 88.75 85 MET A O 1
ATOM 668 N N . SER A 1 86 ? 13.777 3.561 -14.004 1.00 88.81 86 SER A N 1
ATOM 669 C CA . SER A 1 86 ? 14.828 4.477 -14.465 1.00 88.81 86 SER A CA 1
ATOM 670 C C . SER A 1 86 ? 16.221 3.979 -14.078 1.00 88.81 86 SER A C 1
ATOM 672 O O . SER A 1 86 ? 17.116 3.975 -14.915 1.00 88.81 86 SER A O 1
ATOM 674 N N . ILE A 1 87 ? 16.393 3.497 -12.842 1.00 89.44 87 ILE A N 1
ATOM 675 C CA . ILE A 1 87 ? 17.650 2.892 -12.377 1.00 89.44 87 ILE A CA 1
ATOM 676 C C . ILE A 1 87 ? 17.987 1.657 -13.216 1.00 89.44 87 ILE A C 1
ATOM 678 O O . ILE A 1 87 ? 19.114 1.546 -13.678 1.00 89.44 87 ILE A O 1
ATOM 682 N N . SER A 1 88 ? 17.011 0.778 -13.472 1.00 86.50 88 SER A N 1
ATOM 683 C CA . SER A 1 88 ? 17.233 -0.457 -14.240 1.00 86.50 88 SER A CA 1
ATOM 684 C C . SER A 1 88 ? 17.660 -0.232 -15.693 1.00 86.50 88 SER A C 1
ATOM 686 O O . SER A 1 88 ? 18.259 -1.116 -16.289 1.00 86.50 88 SER A O 1
ATOM 688 N N . ILE A 1 89 ? 17.336 0.929 -16.274 1.00 88.56 89 ILE A N 1
ATOM 689 C CA . ILE A 1 89 ? 17.750 1.298 -17.637 1.00 88.56 89 ILE A CA 1
ATOM 690 C C . ILE A 1 89 ? 19.182 1.858 -17.647 1.00 88.56 89 ILE A C 1
ATOM 692 O O . ILE A 1 89 ? 19.852 1.809 -18.674 1.00 88.56 89 ILE A O 1
ATOM 696 N N . LEU A 1 90 ? 19.643 2.417 -16.523 1.00 87.31 90 LEU A N 1
ATOM 697 C CA . LEU A 1 90 ? 20.951 3.065 -16.388 1.00 87.31 90 LEU A CA 1
ATOM 698 C C . LEU A 1 90 ? 22.055 2.128 -15.865 1.00 87.31 90 LEU A C 1
ATOM 700 O O . LEU A 1 90 ? 23.225 2.506 -15.911 1.00 87.31 90 LEU A O 1
ATOM 704 N N . SER A 1 91 ? 21.688 0.959 -15.334 1.00 77.62 91 SER A N 1
ATOM 705 C 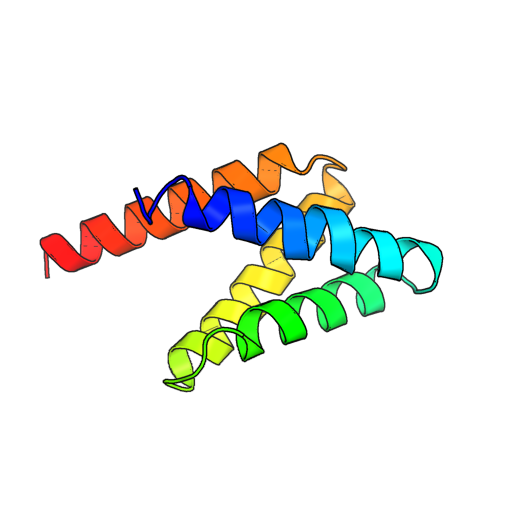CA . SER A 1 91 ? 22.581 -0.083 -14.803 1.00 77.62 91 SER A CA 1
ATOM 706 C C . SER A 1 91 ? 22.831 -1.190 -15.815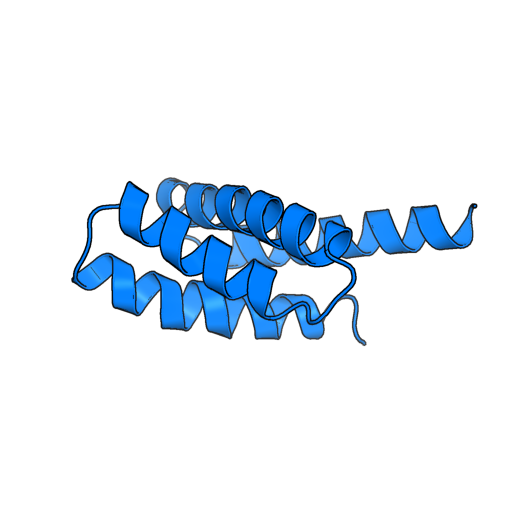 1.00 77.62 91 SER A C 1
ATOM 708 O O . SER A 1 91 ? 23.995 -1.624 -15.930 1.00 77.62 91 SER A O 1
#

Solvent-accessible surface area (backbone atoms only — not comparable to full-atom values): 4663 Å² total; per-residue (Å²): 108,64,58,52,55,45,34,44,54,48,37,47,47,45,57,59,46,51,26,48,62,32,54,77,76,43,55,70,68,57,22,22,51,54,38,5,46,56,51,2,63,70,40,77,68,56,69,68,50,20,53,52,33,24,54,53,25,35,54,39,35,49,46,31,69,75,66,73,34,68,65,59,41,29,51,53,42,26,51,52,45,48,51,53,52,54,50,65,75,76,107

pLDDT: mean 94.25, std 7.44, range [48.81, 98.69]

Mean predicted aligned error: 3.08 Å